Protein AF-A0A544VWJ8-F1 (afdb_monomer_lite)

Secondary structure (DSSP, 8-state):
-PPPPPPPPBPPPPEEEEETTEEEE-SS--B--PPPTTPPPPTT-GGGS----PPPPP-

Radius of gyration: 19.77 Å; chains: 1; bounding box: 44×49×42 Å

Sequence (59 aa):
PPPPPPPSETVIQPTIELGPGITIPFGPPTTIQLPPPGAPPPPGDPAATPTITAPPPPP

Organism: NCBI:txid49897

pLDDT: mean 70.18, std 7.95, range [54.47, 85.06]

Foldseek 3Di:
DDDDADDWDFDDADWDDPDVPDTDRDDDGDTDDDDPPPDDDDPPPPVPDPPPPDDDDDD

Structure (mmCIF, N/CA/C/O backbone):
data_AF-A0A544VWJ8-F1
#
_entry.id   AF-A0A544VWJ8-F1
#
loop_
_atom_site.group_PDB
_atom_site.id
_atom_site.type_symbol
_atom_site.label_atom_id
_atom_site.label_alt_id
_atom_site.label_comp_id
_atom_site.label_asym_id
_atom_site.label_entity_id
_atom_site.label_seq_id
_atom_site.pdbx_PDB_ins_code
_atom_site.Cartn_x
_atom_site.Cartn_y
_atom_site.Cartn_z
_atom_site.occupancy
_atom_site.B_iso_or_equiv
_atom_site.auth_seq_id
_atom_site.auth_comp_id
_atom_site.auth_asym_id
_atom_site.auth_atom_id
_atom_site.pdbx_PDB_model_num
ATOM 1 N N . PRO A 1 1 ? -23.485 -5.752 21.171 1.00 85.06 1 PRO A N 1
ATOM 2 C CA . PRO A 1 1 ? -22.686 -6.621 20.268 1.00 85.06 1 PRO A CA 1
ATOM 3 C C . PRO A 1 1 ? -21.283 -6.015 20.129 1.00 85.06 1 PRO A C 1
ATOM 5 O O . PRO A 1 1 ? -21.201 -4.787 20.160 1.00 85.06 1 PRO A O 1
ATOM 8 N N . PRO A 1 2 ? -20.203 -6.809 20.041 1.00 80.25 2 PRO A N 1
ATOM 9 C CA . PRO A 1 2 ? -18.876 -6.263 19.762 1.00 80.25 2 PRO A CA 1
ATOM 10 C C . PRO A 1 2 ? -18.818 -5.677 18.335 1.00 80.25 2 PRO A C 1
ATOM 12 O O . PRO A 1 2 ? -19.561 -6.144 17.465 1.00 80.25 2 PRO A O 1
ATOM 15 N N . PRO A 1 3 ? -17.983 -4.649 18.086 1.00 80.56 3 PRO A N 1
ATOM 16 C CA . PRO A 1 3 ? -17.797 -4.095 16.747 1.00 80.56 3 PRO A CA 1
ATOM 17 C C . PRO A 1 3 ? -17.145 -5.124 15.801 1.00 80.56 3 PRO A C 1
ATOM 19 O O . PRO A 1 3 ? -16.388 -5.981 16.266 1.00 80.56 3 PRO A O 1
ATOM 22 N N . PRO A 1 4 ? -17.432 -5.065 14.485 1.00 79.69 4 PRO A N 1
ATOM 23 C CA . PRO A 1 4 ? -16.805 -5.949 13.510 1.00 79.69 4 PRO A CA 1
ATOM 24 C C . PRO A 1 4 ? -15.294 -5.671 13.403 1.00 79.69 4 PRO A C 1
ATOM 26 O O . PRO A 1 4 ? -14.867 -4.532 13.615 1.00 79.69 4 PRO A O 1
ATOM 29 N N . PRO A 1 5 ? -14.477 -6.688 13.071 1.00 78.25 5 PRO A N 1
ATOM 30 C CA . PRO A 1 5 ? -13.056 -6.490 12.813 1.00 78.25 5 PRO A CA 1
ATOM 31 C C . PRO A 1 5 ? -12.839 -5.540 11.620 1.00 78.25 5 PRO A C 1
ATOM 33 O O . PRO A 1 5 ? -13.697 -5.462 10.735 1.00 78.25 5 PRO A O 1
ATOM 36 N N . PRO A 1 6 ? -11.707 -4.813 11.582 1.00 78.75 6 PRO A N 1
ATOM 37 C CA . PRO A 1 6 ? -11.391 -3.918 10.476 1.00 78.75 6 PRO A CA 1
ATOM 38 C C . PRO A 1 6 ? -11.252 -4.688 9.151 1.00 78.75 6 PRO A C 1
ATOM 40 O O . PRO A 1 6 ? -10.888 -5.869 9.162 1.00 78.75 6 PRO A O 1
ATOM 43 N N . PRO A 1 7 ? -11.521 -4.033 8.006 1.00 77.56 7 PRO A N 1
ATOM 44 C CA . PRO A 1 7 ? -11.320 -4.642 6.700 1.00 77.56 7 PRO A CA 1
ATOM 45 C C . PRO A 1 7 ? -9.842 -4.993 6.501 1.00 77.56 7 PRO A C 1
ATOM 47 O O . PRO A 1 7 ? -8.954 -4.196 6.799 1.00 77.56 7 PRO A O 1
ATOM 50 N N . SER A 1 8 ? -9.578 -6.198 5.999 1.00 75.81 8 SER A N 1
ATOM 51 C CA . SER A 1 8 ? -8.238 -6.588 5.567 1.00 75.81 8 SER A CA 1
ATOM 52 C C . SER A 1 8 ? -7.939 -5.931 4.221 1.00 75.81 8 SER A C 1
ATOM 54 O O . SER A 1 8 ? -8.626 -6.199 3.237 1.00 75.81 8 SER A O 1
ATOM 56 N N . GLU A 1 9 ? -6.922 -5.076 4.172 1.00 73.00 9 GLU A N 1
ATOM 57 C CA . GLU A 1 9 ? -6.411 -4.509 2.925 1.00 73.00 9 GLU A CA 1
ATOM 58 C C . GLU A 1 9 ? -5.285 -5.401 2.387 1.00 73.00 9 GLU A C 1
ATOM 60 O O . GLU A 1 9 ? -4.358 -5.764 3.114 1.00 73.00 9 GLU A O 1
ATOM 65 N N . THR A 1 10 ? -5.369 -5.784 1.111 1.00 73.38 10 THR A N 1
ATOM 66 C CA . THR A 1 10 ? -4.235 -6.407 0.416 1.00 73.38 10 THR A CA 1
ATOM 67 C C . THR A 1 10 ? -3.348 -5.288 -0.103 1.00 73.38 10 THR A C 1
ATOM 69 O O . THR A 1 10 ? -3.721 -4.602 -1.054 1.00 73.38 10 THR A O 1
ATOM 72 N N . VAL A 1 11 ? -2.183 -5.096 0.512 1.00 67.88 11 VAL A N 1
ATOM 73 C CA . VAL A 1 11 ? -1.200 -4.137 0.007 1.00 67.88 11 VAL A CA 1
ATOM 74 C C . VA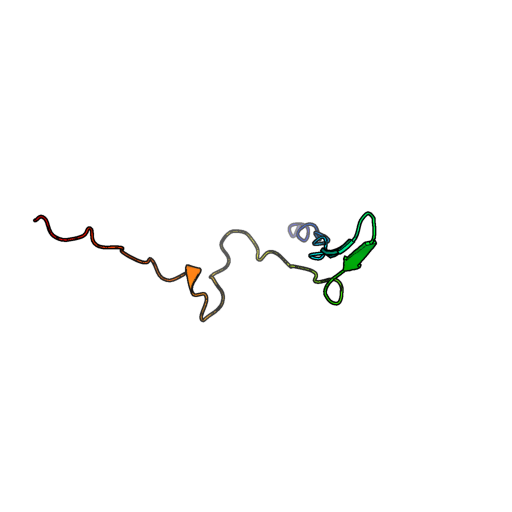L A 1 11 ? -0.643 -4.672 -1.308 1.00 67.88 11 VAL A C 1
ATOM 76 O O . VAL A 1 11 ? -0.122 -5.787 -1.374 1.00 67.88 11 VAL A O 1
ATOM 79 N N . ILE A 1 12 ? -0.780 -3.885 -2.376 1.00 69.44 12 ILE A N 1
ATOM 80 C CA . ILE A 1 12 ? -0.142 -4.193 -3.655 1.00 69.44 12 ILE A CA 1
ATOM 81 C C . ILE A 1 12 ? 1.362 -4.039 -3.447 1.00 69.44 12 ILE A C 1
ATOM 83 O O . ILE A 1 12 ? 1.844 -2.969 -3.075 1.00 69.44 12 ILE A O 1
ATOM 87 N N . GLN A 1 13 ? 2.096 -5.129 -3.662 1.00 68.19 13 GLN A N 1
ATOM 88 C CA . GLN A 1 13 ? 3.539 -5.143 -3.465 1.00 68.19 13 GLN A CA 1
ATOM 89 C C . GLN A 1 13 ? 4.222 -4.135 -4.397 1.00 68.19 13 GLN A C 1
ATOM 91 O O . GLN A 1 13 ? 3.824 -4.020 -5.560 1.00 68.19 13 GLN A O 1
ATOM 96 N N . PRO A 1 14 ? 5.287 -3.453 -3.939 1.00 74.88 14 PRO A N 1
ATOM 97 C CA . PRO A 1 14 ? 6.125 -2.672 -4.833 1.00 74.88 14 PRO A CA 1
ATOM 98 C C . PRO A 1 14 ? 6.673 -3.584 -5.937 1.00 74.88 14 PRO A C 1
ATOM 100 O O . PRO A 1 14 ? 7.230 -4.650 -5.670 1.00 74.88 14 PRO A O 1
ATOM 103 N N . THR A 1 15 ? 6.484 -3.180 -7.189 1.00 79.69 15 THR A N 1
ATOM 104 C CA . THR A 1 15 ? 6.987 -3.904 -8.357 1.00 79.69 15 THR A CA 1
ATOM 105 C C . THR A 1 15 ? 8.245 -3.240 -8.891 1.00 79.69 15 THR A C 1
ATOM 107 O O . THR A 1 15 ? 8.292 -2.016 -9.005 1.00 79.69 15 THR A O 1
ATOM 110 N N . ILE A 1 16 ? 9.239 -4.039 -9.271 1.00 80.88 16 ILE A N 1
ATOM 111 C CA . ILE A 1 16 ? 10.416 -3.562 -10.003 1.00 80.88 16 ILE A CA 1
ATOM 112 C C . ILE A 1 16 ? 10.147 -3.744 -11.498 1.00 80.88 16 ILE A C 1
ATOM 114 O O . ILE A 1 16 ? 9.862 -4.862 -11.930 1.00 80.88 16 ILE A O 1
ATOM 118 N N . GLU A 1 17 ? 10.243 -2.663 -12.275 1.00 84.81 17 GLU A N 1
ATOM 119 C CA . GLU A 1 17 ? 10.232 -2.725 -13.740 1.00 84.81 17 GLU A CA 1
ATOM 120 C C . GLU A 1 17 ? 11.648 -3.046 -14.244 1.00 84.81 17 GLU A C 1
ATOM 122 O O . GLU A 1 17 ? 12.593 -2.303 -13.976 1.00 84.81 17 GLU A O 1
ATOM 127 N N . LEU A 1 18 ? 11.811 -4.167 -14.950 1.00 81.88 18 LEU A N 1
ATOM 128 C CA . LEU A 1 18 ? 13.109 -4.601 -15.500 1.00 81.88 18 LEU A CA 1
ATOM 129 C C . LEU A 1 18 ? 13.270 -4.275 -16.993 1.00 81.88 18 LEU A C 1
ATOM 131 O O . LEU A 1 18 ? 14.335 -4.484 -17.571 1.00 81.88 18 LEU A O 1
ATOM 135 N N . GLY A 1 19 ? 12.203 -3.792 -17.622 1.00 82.25 19 GLY A N 1
ATOM 136 C CA . GLY A 1 19 ? 12.095 -3.493 -19.043 1.00 82.25 19 GLY A CA 1
ATOM 137 C C . GLY A 1 19 ? 10.621 -3.417 -19.454 1.00 82.25 19 GLY A C 1
ATOM 138 O O . GLY A 1 19 ? 9.752 -3.717 -18.631 1.00 82.25 19 GLY A O 1
ATOM 139 N N . PRO A 1 20 ? 10.315 -3.048 -20.710 1.00 82.38 20 PRO A N 1
ATOM 140 C CA . PRO A 1 20 ? 8.938 -2.848 -21.156 1.00 82.38 20 PRO A CA 1
ATOM 141 C C . PRO A 1 20 ? 8.071 -4.092 -20.911 1.00 82.38 20 PRO A C 1
ATOM 143 O O . PRO A 1 20 ? 8.284 -5.137 -21.527 1.00 82.38 20 PRO A O 1
ATOM 146 N N . GLY A 1 21 ? 7.100 -3.981 -20.002 1.00 80.3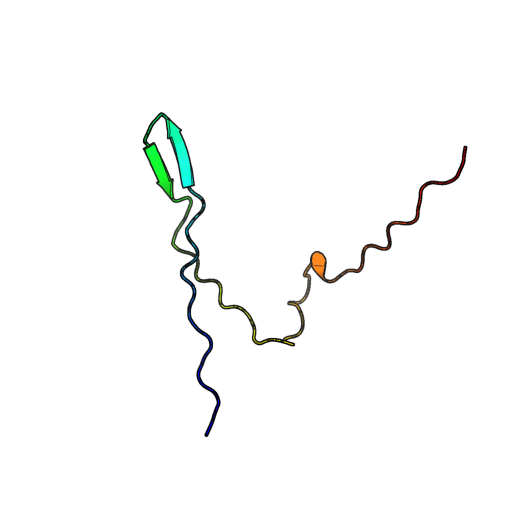1 21 GLY A N 1
ATOM 147 C CA . GLY A 1 21 ? 6.142 -5.049 -19.691 1.00 80.31 21 GLY A CA 1
ATOM 148 C C . GLY A 1 21 ? 6.638 -6.152 -18.746 1.00 80.31 21 GLY A C 1
ATOM 149 O O . GLY A 1 21 ? 5.919 -7.134 -18.564 1.00 80.31 21 GLY A O 1
ATOM 150 N N . ILE A 1 22 ? 7.821 -6.019 -18.132 1.00 77.19 22 ILE A N 1
ATOM 151 C CA . ILE A 1 22 ? 8.342 -6.987 -17.153 1.00 77.19 22 ILE A CA 1
ATOM 152 C C . ILE A 1 22 ? 8.352 -6.358 -15.761 1.00 77.19 22 ILE A C 1
ATOM 154 O O . ILE A 1 22 ? 9.237 -5.566 -15.432 1.00 77.19 22 ILE A O 1
ATOM 158 N N . THR A 1 23 ? 7.386 -6.756 -14.933 1.00 76.88 23 THR A N 1
ATOM 159 C CA . THR A 1 23 ? 7.300 -6.373 -13.522 1.00 76.88 23 THR A CA 1
ATOM 160 C C . THR A 1 23 ? 7.486 -7.590 -12.628 1.00 76.88 23 THR A C 1
ATOM 162 O O . THR A 1 23 ? 6.875 -8.637 -12.840 1.00 76.88 23 THR A O 1
ATOM 165 N N . ILE A 1 24 ? 8.343 -7.465 -11.614 1.00 78.44 24 ILE A N 1
ATOM 166 C CA . ILE A 1 24 ? 8.518 -8.503 -10.592 1.00 78.44 24 ILE A CA 1
ATOM 167 C C . ILE A 1 24 ? 8.077 -7.933 -9.241 1.00 78.44 24 ILE A C 1
ATOM 169 O O . ILE A 1 24 ? 8.574 -6.869 -8.858 1.00 78.44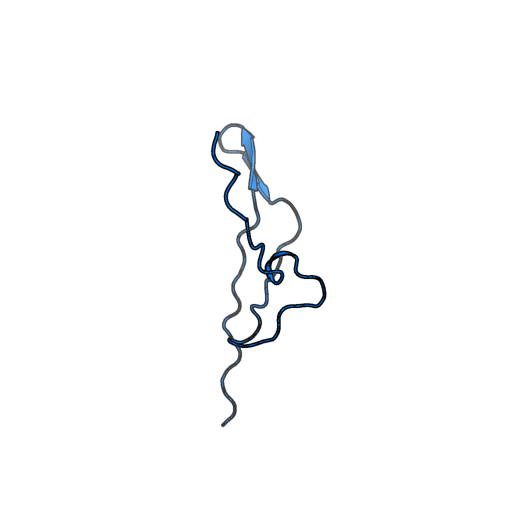 24 ILE A O 1
ATOM 173 N N . PRO A 1 25 ? 7.158 -8.598 -8.512 1.00 71.25 25 PRO A N 1
ATOM 174 C CA . PRO A 1 25 ? 6.813 -8.188 -7.159 1.00 71.25 25 PRO A CA 1
ATOM 175 C C . PRO A 1 25 ? 8.035 -8.349 -6.257 1.00 71.25 25 PRO A C 1
ATOM 177 O O . PRO A 1 25 ? 8.660 -9.412 -6.204 1.00 71.25 25 PRO A O 1
ATOM 180 N N . PHE A 1 26 ? 8.388 -7.287 -5.544 1.00 74.19 26 PHE A N 1
ATOM 181 C CA . PHE A 1 26 ? 9.486 -7.326 -4.596 1.00 74.19 26 PHE A CA 1
ATOM 182 C C . PHE A 1 26 ? 8.982 -7.871 -3.251 1.00 74.19 26 PHE A C 1
ATOM 184 O O . PHE A 1 26 ? 8.298 -7.183 -2.494 1.00 74.19 26 PHE A O 1
ATOM 191 N N . GLY A 1 27 ? 9.321 -9.132 -2.967 1.00 68.62 27 GLY A N 1
ATOM 192 C CA . GLY A 1 27 ? 9.039 -9.803 -1.693 1.00 68.62 27 GLY A CA 1
ATOM 193 C C . GLY A 1 27 ? 7.684 -10.529 -1.611 1.00 68.62 27 GLY A C 1
ATOM 194 O O . GLY A 1 27 ? 6.858 -10.429 -2.521 1.00 68.62 27 GLY A O 1
ATOM 195 N N . PRO A 1 28 ? 7.458 -11.299 -0.528 1.00 72.62 28 PRO A N 1
ATOM 196 C CA . PRO A 1 28 ? 6.180 -11.960 -0.270 1.00 72.62 28 PRO A CA 1
ATOM 197 C C . PRO A 1 28 ? 5.074 -10.923 -0.004 1.00 72.62 28 PRO A C 1
ATOM 199 O O . PRO A 1 28 ? 5.393 -9.844 0.492 1.00 72.62 28 PRO A O 1
ATOM 202 N N . PRO A 1 29 ? 3.791 -11.235 -0.273 1.00 65.50 29 PRO A N 1
ATOM 203 C CA . PRO A 1 29 ? 2.675 -10.351 0.060 1.00 65.50 29 PRO A CA 1
ATOM 204 C C . PRO A 1 29 ? 2.717 -9.922 1.532 1.00 65.50 29 PRO A C 1
ATOM 206 O O . PRO A 1 29 ? 2.704 -10.773 2.425 1.00 65.50 29 PRO A O 1
ATOM 209 N N . THR A 1 30 ? 2.764 -8.616 1.785 1.00 63.75 30 THR A N 1
ATOM 210 C CA . THR A 1 30 ? 2.754 -8.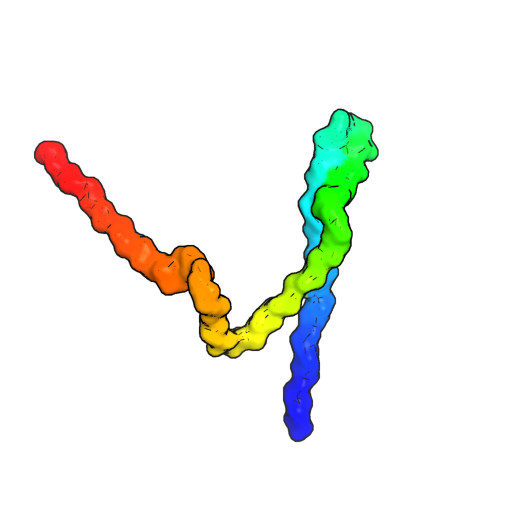058 3.139 1.00 63.75 30 THR A CA 1
ATOM 211 C C . THR A 1 30 ? 1.342 -7.601 3.476 1.00 63.75 30 THR A C 1
ATOM 213 O O . THR A 1 30 ? 0.826 -6.651 2.894 1.00 63.75 30 THR A O 1
ATOM 216 N N . THR A 1 31 ? 0.709 -8.245 4.452 1.00 64.00 31 THR A N 1
ATOM 217 C CA . THR A 1 31 ? -0.555 -7.759 5.016 1.00 64.00 31 THR A CA 1
ATOM 218 C C . THR A 1 31 ? -0.252 -6.686 6.056 1.00 64.00 31 THR A C 1
ATOM 220 O O . THR A 1 31 ? 0.360 -6.983 7.082 1.00 64.00 31 THR A O 1
ATOM 223 N N . ILE A 1 32 ? -0.693 -5.449 5.824 1.00 59.47 32 ILE A N 1
ATOM 224 C CA . ILE A 1 32 ? -0.624 -4.390 6.835 1.00 59.47 32 ILE A CA 1
ATOM 225 C C . ILE A 1 32 ? -1.935 -4.397 7.610 1.00 59.47 32 ILE A C 1
ATOM 227 O O . ILE A 1 32 ? -2.986 -4.006 7.104 1.00 59.47 32 ILE A O 1
ATOM 231 N N . GLN A 1 33 ? -1.880 -4.853 8.857 1.00 60.34 33 GLN A N 1
ATOM 232 C CA . GLN A 1 33 ? -2.991 -4.663 9.774 1.00 60.34 33 GLN A CA 1
ATOM 233 C C . GLN A 1 33 ? -2.920 -3.233 10.303 1.00 60.34 33 GLN A C 1
ATOM 235 O O . GLN A 1 33 ? -2.063 -2.914 11.128 1.00 60.34 33 GLN A O 1
ATOM 240 N N . LEU A 1 34 ? -3.803 -2.361 9.811 1.00 69.44 34 LEU A N 1
ATOM 241 C CA . LEU A 1 34 ? -3.928 -1.021 10.370 1.00 69.44 34 LEU A CA 1
ATOM 242 C C . LEU A 1 34 ? -4.372 -1.143 11.835 1.00 69.44 34 LEU A C 1
ATOM 244 O O . LEU A 1 34 ? -5.372 -1.819 12.115 1.00 69.44 34 LEU A O 1
ATOM 248 N N . PRO A 1 35 ? -3.640 -0.535 12.785 1.00 67.56 35 PRO A N 1
ATOM 249 C CA . PRO A 1 35 ? -4.086 -0.511 14.161 1.00 67.56 35 PRO A CA 1
ATOM 250 C C . PRO A 1 35 ? -5.387 0.309 14.254 1.00 67.56 35 PRO A C 1
ATOM 252 O O . PRO A 1 35 ? -5.609 1.214 13.442 1.00 67.56 35 PRO A O 1
ATOM 255 N N . PRO A 1 36 ? -6.284 -0.007 15.204 1.00 67.06 36 PRO A N 1
ATOM 256 C CA . PRO A 1 36 ? -7.542 0.716 15.347 1.00 67.06 36 PRO A CA 1
ATOM 257 C C . PRO A 1 36 ? -7.294 2.226 15.531 1.00 67.06 36 PRO A C 1
ATOM 259 O O . PRO A 1 36 ? -6.286 2.604 16.137 1.00 67.06 36 PRO A O 1
ATOM 262 N N . PRO A 1 37 ? -8.197 3.102 15.043 1.00 60.75 37 PRO A N 1
ATOM 263 C CA . PRO A 1 37 ? -8.066 4.545 15.226 1.00 60.75 37 PRO A CA 1
ATOM 264 C C . PRO A 1 37 ? -7.856 4.892 16.708 1.00 60.75 37 PRO A C 1
ATOM 266 O O . PRO A 1 37 ? -8.670 4.521 17.552 1.00 60.75 37 PRO A O 1
ATOM 269 N N . GLY A 1 38 ? -6.753 5.578 17.028 1.00 64.38 38 GLY A N 1
ATOM 270 C CA . GLY A 1 38 ? -6.378 5.933 18.403 1.00 64.38 38 GLY A CA 1
ATOM 271 C C . GLY A 1 38 ? -5.452 4.941 19.118 1.00 64.38 38 GLY A C 1
ATOM 272 O O . GLY A 1 38 ? -5.152 5.144 20.294 1.00 64.38 38 GLY A O 1
ATOM 273 N N . ALA A 1 39 ? -4.976 3.890 18.447 1.00 68.56 39 ALA A N 1
ATOM 274 C CA . ALA A 1 39 ? -3.915 3.053 18.995 1.00 68.56 39 ALA A CA 1
ATOM 275 C C . ALA A 1 39 ? -2.622 3.872 19.198 1.00 68.56 39 ALA A C 1
ATOM 277 O O . ALA A 1 39 ? -2.258 4.660 18.319 1.00 68.56 39 ALA A O 1
ATOM 278 N N . PRO A 1 40 ? -1.916 3.701 20.332 1.00 67.44 40 PRO A N 1
ATOM 279 C CA . PRO A 1 40 ? -0.626 4.345 20.538 1.00 67.44 40 PRO A CA 1
ATOM 280 C C . PRO A 1 40 ? 0.376 3.881 19.465 1.00 67.44 40 PRO A C 1
ATOM 282 O O . PRO A 1 40 ? 0.334 2.712 19.066 1.00 67.44 40 PRO A O 1
ATOM 285 N N . PRO A 1 41 ? 1.271 4.768 18.988 1.00 67.56 41 PRO A N 1
ATOM 286 C CA . PRO A 1 41 ? 2.289 4.393 18.013 1.00 67.56 41 PRO A CA 1
ATOM 287 C C . PRO A 1 41 ? 3.207 3.298 18.584 1.00 67.56 41 PRO A C 1
ATOM 289 O O . PRO A 1 41 ? 3.415 3.239 19.803 1.00 67.56 41 PRO A O 1
ATOM 292 N N . PRO A 1 42 ? 3.762 2.417 17.732 1.00 68.94 42 PRO A N 1
ATOM 293 C CA . PRO A 1 42 ? 4.684 1.384 18.185 1.00 68.94 42 PRO A CA 1
ATOM 294 C C . PRO A 1 42 ? 5.936 2.015 18.829 1.00 68.94 42 PRO A C 1
ATOM 296 O O . PRO A 1 42 ? 6.405 3.062 18.370 1.00 68.94 42 PRO A O 1
ATOM 299 N N . PRO A 1 43 ? 6.512 1.405 19.887 1.00 69.38 43 PRO A N 1
ATOM 300 C CA . PRO A 1 43 ? 7.727 1.916 20.514 1.00 69.38 43 PRO A CA 1
ATOM 301 C C . PRO A 1 43 ? 8.871 2.026 19.497 1.00 69.38 43 PRO A C 1
ATOM 303 O O . PRO A 1 43 ? 9.273 1.026 18.906 1.00 69.38 43 PRO A O 1
ATOM 306 N N . GLY A 1 44 ? 9.400 3.238 19.310 1.00 67.81 44 GLY A N 1
ATOM 307 C CA . GLY A 1 44 ? 10.509 3.510 18.391 1.00 67.81 44 GLY A CA 1
ATOM 308 C C . GLY A 1 44 ? 10.111 4.038 17.010 1.00 67.81 44 GLY A C 1
ATOM 309 O O . GLY A 1 44 ? 10.996 4.169 16.171 1.00 67.81 44 GLY A O 1
ATOM 310 N N . ASP A 1 45 ? 8.833 4.358 16.770 1.00 66.94 45 ASP A N 1
ATOM 311 C CA . ASP A 1 45 ? 8.394 5.020 15.535 1.00 66.94 45 ASP A CA 1
ATOM 312 C C . ASP A 1 45 ? 9.072 6.402 15.366 1.00 66.94 45 ASP A C 1
ATOM 314 O O . ASP A 1 45 ? 8.791 7.323 16.145 1.00 66.94 45 ASP A O 1
ATOM 318 N N . PRO A 1 46 ? 9.949 6.594 14.356 1.00 59.66 46 PRO A N 1
ATOM 319 C CA . PRO A 1 46 ? 10.599 7.878 14.099 1.00 59.66 46 PRO A CA 1
ATOM 320 C C . PRO A 1 46 ? 9.602 8.993 13.754 1.00 59.66 46 PRO A C 1
ATOM 322 O O . PRO A 1 46 ? 9.897 10.162 14.001 1.00 59.66 46 PRO A O 1
ATOM 325 N N . ALA A 1 47 ? 8.419 8.649 13.231 1.00 61.75 47 ALA A N 1
ATOM 326 C CA . ALA A 1 47 ? 7.360 9.601 12.908 1.00 61.75 47 ALA A CA 1
ATOM 327 C C . ALA A 1 47 ? 6.598 10.099 14.150 1.00 61.75 47 ALA A C 1
ATOM 329 O O . ALA A 1 47 ? 5.902 11.110 14.075 1.00 61.75 47 ALA A O 1
ATOM 330 N N . ALA A 1 48 ? 6.743 9.429 15.301 1.00 59.97 48 ALA A N 1
ATOM 331 C CA . ALA A 1 48 ? 6.121 9.845 16.559 1.00 59.97 48 ALA A CA 1
ATOM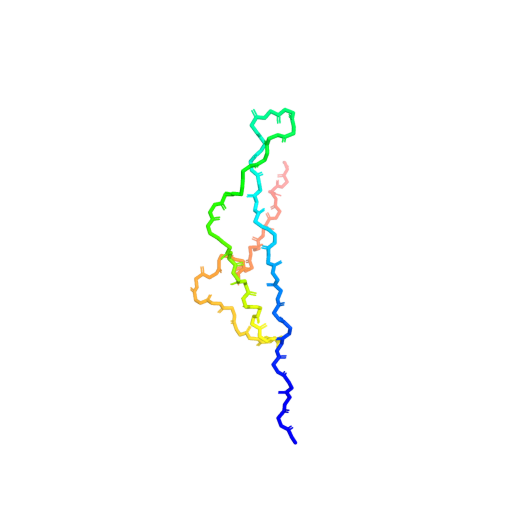 332 C C . ALA A 1 48 ? 6.918 10.933 17.305 1.00 59.97 48 ALA A C 1
ATOM 334 O O . ALA A 1 48 ? 6.426 11.492 18.286 1.00 59.97 48 ALA A O 1
ATOM 335 N N . THR A 1 49 ? 8.135 11.260 16.854 1.00 58.00 49 THR A N 1
ATOM 336 C CA . THR A 1 49 ? 8.890 12.401 17.385 1.00 58.00 49 THR A CA 1
ATOM 337 C C . THR A 1 49 ? 8.465 13.660 16.629 1.00 58.00 49 THR A C 1
ATOM 339 O O . THR A 1 49 ? 8.747 13.751 15.435 1.00 58.00 49 THR A O 1
ATOM 342 N N . PRO A 1 50 ? 7.825 14.664 17.261 1.00 54.47 50 PRO A N 1
ATOM 343 C CA . PRO A 1 50 ? 7.610 15.942 16.598 1.00 54.47 50 PRO A CA 1
ATOM 344 C C . PRO A 1 50 ? 8.975 16.588 16.331 1.00 54.47 50 PRO A C 1
ATOM 346 O O . PRO A 1 50 ? 9.613 17.127 17.237 1.00 54.47 50 PRO A O 1
ATOM 349 N N . THR A 1 51 ? 9.455 16.529 15.088 1.00 57.50 51 THR A N 1
ATOM 350 C CA . THR A 1 51 ? 10.618 17.307 14.656 1.00 57.50 51 THR A CA 1
ATOM 351 C C . THR A 1 51 ? 10.218 18.781 14.632 1.00 57.50 51 THR A C 1
ATOM 353 O O . THR A 1 51 ? 9.691 19.287 13.642 1.00 57.50 51 THR A O 1
ATOM 356 N N . ILE A 1 52 ? 10.460 19.490 15.736 1.00 60.94 52 ILE A N 1
ATOM 357 C CA . ILE A 1 52 ? 10.440 20.954 15.756 1.00 60.94 52 ILE A CA 1
ATOM 358 C C . ILE A 1 52 ? 11.632 21.407 14.910 1.00 60.94 52 ILE A C 1
ATOM 360 O O . ILE A 1 52 ? 12.766 21.471 15.379 1.00 60.94 52 ILE A O 1
ATOM 364 N N . THR A 1 53 ? 11.384 21.668 13.630 1.00 54.62 53 THR A N 1
ATOM 365 C CA . THR A 1 53 ? 12.373 22.297 12.755 1.00 54.62 53 THR A CA 1
ATOM 366 C C . THR A 1 53 ? 12.397 23.779 13.120 1.00 54.62 53 THR A C 1
ATOM 368 O O . THR A 1 53 ? 11.470 24.512 12.784 1.00 54.62 53 THR A O 1
ATOM 371 N N . ALA A 1 54 ? 13.405 24.221 13.876 1.00 65.12 54 ALA A N 1
ATOM 372 C CA . ALA A 1 54 ? 13.607 25.647 14.119 1.00 65.12 54 ALA A CA 1
ATOM 373 C C . ALA A 1 54 ? 13.970 26.343 12.788 1.00 65.12 54 ALA A C 1
ATOM 375 O O . ALA A 1 54 ? 14.753 25.780 12.017 1.00 65.12 54 ALA A O 1
ATOM 376 N N . PRO A 1 55 ? 13.415 27.533 12.484 1.00 67.06 55 PRO A N 1
ATOM 377 C CA . PRO A 1 55 ? 13.784 28.270 11.279 1.00 67.06 55 PRO A CA 1
ATOM 378 C C . PRO A 1 55 ? 15.279 28.646 11.312 1.00 67.06 55 PRO A C 1
ATOM 380 O O . PRO A 1 55 ? 15.819 28.882 12.397 1.00 67.06 55 PRO A O 1
ATOM 383 N N . PRO A 1 56 ? 15.962 28.706 10.153 1.00 67.56 56 PRO A N 1
ATOM 384 C CA . PRO A 1 56 ? 17.361 29.128 10.095 1.00 67.56 56 PRO A CA 1
ATOM 385 C C . PRO A 1 56 ? 17.524 30.573 10.613 1.00 67.56 56 PRO A C 1
ATOM 387 O O . PRO A 1 56 ? 16.597 31.376 10.461 1.00 67.56 56 PRO A O 1
ATOM 390 N N . PRO A 1 57 ? 18.674 30.926 11.224 1.00 64.81 57 PRO A N 1
ATOM 391 C CA . PRO A 1 57 ? 18.920 32.289 11.693 1.00 64.81 57 PRO A CA 1
ATOM 392 C C . PRO A 1 57 ? 18.955 33.286 10.515 1.00 64.81 57 PRO A C 1
ATOM 394 O O . PRO A 1 57 ? 19.366 32.904 9.415 1.00 64.81 57 PRO A O 1
ATOM 397 N N . PRO A 1 58 ? 18.520 34.547 10.717 1.00 62.78 58 PRO A N 1
ATOM 398 C CA . PRO A 1 58 ? 18.597 35.579 9.683 1.00 62.78 58 PRO A CA 1
ATOM 399 C C . PRO A 1 58 ? 20.060 35.948 9.347 1.00 62.78 58 PRO A C 1
ATOM 401 O O . PRO A 1 58 ? 20.932 35.732 10.194 1.00 62.78 58 PRO A O 1
ATOM 404 N N . PRO A 1 59 ? 20.322 36.470 8.127 1.00 73.44 59 PRO A N 1
ATOM 405 C CA . PRO A 1 59 ? 21.661 36.831 7.647 1.00 73.44 59 PR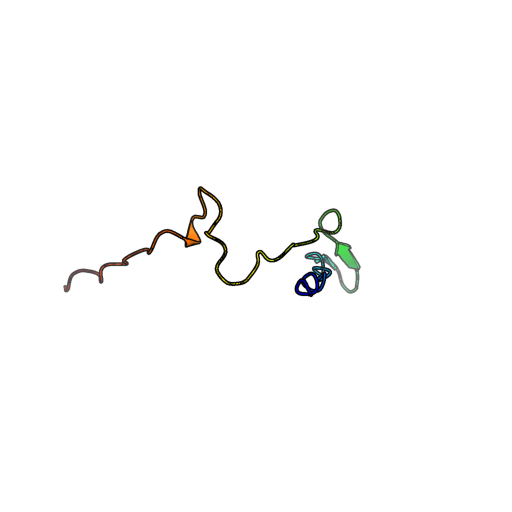O A CA 1
ATOM 406 C C . PRO A 1 59 ? 22.288 38.023 8.378 1.00 73.44 59 PRO A C 1
ATOM 408 O O . PRO A 1 59 ? 21.532 38.891 8.873 1.00 73.44 59 PRO A O 1
#